Protein AF-A0A354MC67-F1 (afdb_monomer)

Mean pred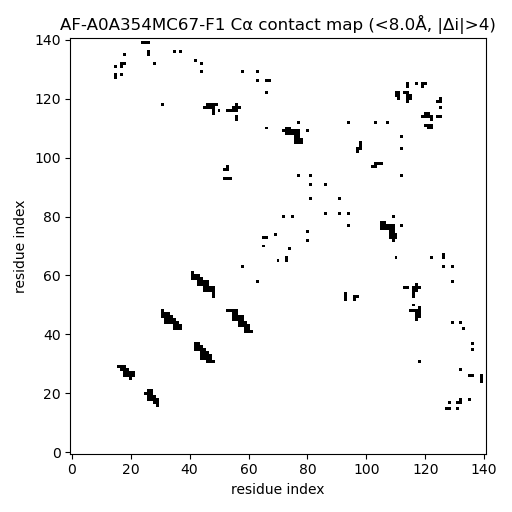icted aligned error: 8.01 Å

Foldseek 3Di:
DVVVVVVVCVVPDPDLCQFDQDPVRDTDGPPQWPDWDDDPVKIKTWGDAPDPQAGTQIDMPVNLVCLVVVPVLQQAFLLVNLPDPPDDPNRNSRSVVCCVVVVDHRRHGNQCVSCNSSVHRGNVRVSSSVVVVVVSVVSRD

Structure (mmCIF, N/CA/C/O backbone):
data_AF-A0A354MC67-F1
#
_entry.id   AF-A0A354MC67-F1
#
loop_
_atom_site.group_PDB
_atom_site.id
_atom_site.type_symbol
_atom_site.label_atom_id
_atom_site.label_alt_id
_atom_site.label_comp_id
_atom_site.label_asym_id
_atom_site.label_entity_id
_atom_site.label_seq_id
_atom_site.pdbx_PDB_ins_code
_atom_site.Cartn_x
_atom_site.Cartn_y
_atom_site.Cartn_z
_atom_site.occupancy
_atom_site.B_iso_or_equiv
_atom_site.auth_seq_id
_atom_site.auth_comp_id
_atom_site.auth_asym_id
_atom_site.auth_atom_id
_atom_site.pdbx_PDB_model_num
ATOM 1 N N . MET A 1 1 ? 3.217 -37.687 8.974 1.00 49.03 1 MET A N 1
ATOM 2 C CA . MET A 1 1 ? 3.935 -36.387 8.987 1.00 49.03 1 MET A CA 1
ATOM 3 C C . MET A 1 1 ? 4.492 -35.944 7.630 1.00 49.03 1 MET A C 1
ATOM 5 O O . MET A 1 1 ? 4.640 -34.749 7.442 1.00 49.03 1 MET A O 1
ATOM 9 N N . ILE A 1 2 ? 4.738 -36.836 6.661 1.00 45.88 2 ILE A N 1
ATOM 10 C CA . ILE A 1 2 ? 5.335 -36.462 5.359 1.00 45.88 2 ILE A CA 1
ATOM 11 C C . ILE A 1 2 ? 4.338 -35.747 4.419 1.00 45.88 2 ILE A C 1
ATOM 13 O O . ILE A 1 2 ? 4.704 -34.783 3.755 1.00 45.88 2 ILE A O 1
ATOM 17 N N . ILE A 1 3 ? 3.053 -36.131 4.426 1.00 45.84 3 ILE A N 1
ATOM 18 C CA . ILE A 1 3 ? 2.013 -35.526 3.562 1.00 45.84 3 ILE A CA 1
ATOM 19 C C . ILE A 1 3 ? 1.761 -34.041 3.898 1.00 45.84 3 ILE A C 1
ATOM 21 O O . ILE A 1 3 ? 1.561 -33.231 2.997 1.00 45.84 3 ILE A O 1
ATOM 25 N N . ALA A 1 4 ? 1.846 -33.652 5.176 1.00 45.41 4 ALA A N 1
ATOM 26 C CA . ALA A 1 4 ? 1.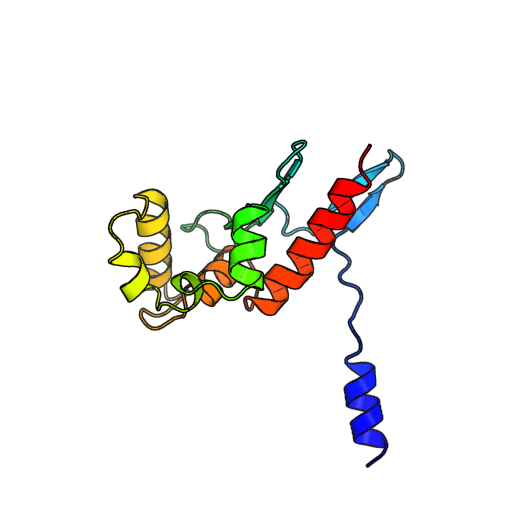703 -32.254 5.600 1.00 45.41 4 ALA A CA 1
ATOM 27 C C . ALA A 1 4 ? 2.902 -31.383 5.178 1.00 45.41 4 ALA A C 1
ATOM 29 O O . ALA A 1 4 ? 2.723 -30.225 4.810 1.00 45.41 4 ALA A O 1
ATOM 30 N N . VAL A 1 5 ? 4.112 -31.953 5.165 1.00 36.69 5 VAL A N 1
ATOM 31 C CA . VAL A 1 5 ? 5.328 -31.280 4.679 1.00 36.69 5 VAL A CA 1
ATOM 32 C C . VAL A 1 5 ? 5.273 -31.104 3.158 1.00 36.69 5 VAL A C 1
ATOM 34 O O . VAL A 1 5 ? 5.605 -30.033 2.666 1.00 36.69 5 VAL A O 1
ATOM 37 N N . ILE A 1 6 ? 4.754 -32.089 2.414 1.00 36.81 6 ILE A N 1
ATOM 38 C CA . ILE A 1 6 ? 4.524 -31.969 0.964 1.00 36.81 6 ILE A CA 1
ATOM 39 C C . ILE A 1 6 ? 3.476 -30.891 0.652 1.00 36.81 6 ILE A C 1
ATOM 41 O O . ILE A 1 6 ? 3.700 -30.097 -0.251 1.00 36.81 6 ILE A O 1
ATOM 45 N N . PHE A 1 7 ? 2.377 -30.779 1.408 1.00 36.34 7 PHE A N 1
ATOM 46 C CA . PHE A 1 7 ? 1.406 -29.685 1.222 1.00 36.34 7 PHE A CA 1
ATOM 47 C C . PHE A 1 7 ? 1.975 -28.302 1.584 1.00 36.34 7 PHE A C 1
ATOM 49 O O . PHE A 1 7 ? 1.717 -27.329 0.874 1.00 36.34 7 PHE A O 1
ATOM 56 N N . ALA A 1 8 ? 2.784 -28.206 2.645 1.00 38.41 8 ALA A N 1
ATOM 57 C CA . ALA A 1 8 ? 3.481 -26.971 3.015 1.00 38.41 8 ALA A CA 1
ATOM 58 C C . ALA A 1 8 ? 4.513 -26.542 1.953 1.00 38.41 8 ALA A C 1
ATOM 60 O O . ALA A 1 8 ? 4.679 -25.351 1.699 1.00 38.41 8 ALA A O 1
ATOM 61 N N . ILE A 1 9 ? 5.148 -27.515 1.291 1.00 33.22 9 ILE A N 1
ATOM 62 C CA . ILE A 1 9 ? 6.057 -27.319 0.159 1.00 33.22 9 ILE A CA 1
ATOM 63 C C . ILE A 1 9 ? 5.273 -27.074 -1.144 1.00 33.22 9 ILE A C 1
ATOM 65 O O . ILE A 1 9 ? 5.690 -26.258 -1.931 1.00 33.22 9 ILE A O 1
ATOM 69 N N . ILE A 1 10 ? 4.096 -27.641 -1.412 1.00 34.34 10 ILE A N 1
ATOM 70 C CA . ILE A 1 10 ? 3.317 -27.317 -2.634 1.00 34.34 10 ILE A CA 1
ATOM 71 C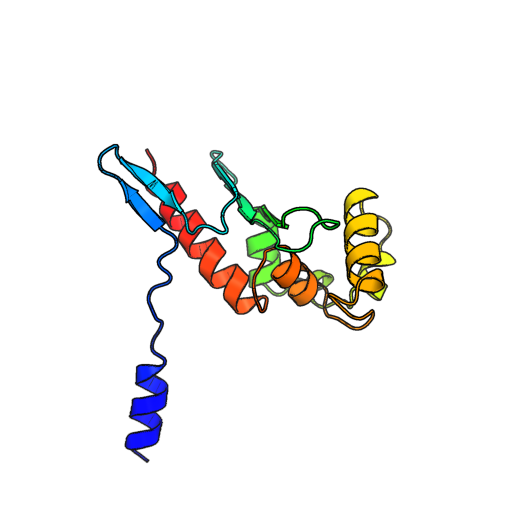 C . ILE A 1 10 ? 2.674 -25.916 -2.557 1.00 34.34 10 ILE A C 1
ATOM 73 O O . ILE A 1 10 ? 2.432 -25.286 -3.585 1.00 34.34 10 ILE A O 1
ATOM 77 N N . MET A 1 11 ? 2.513 -25.352 -1.353 1.00 31.69 11 MET A N 1
ATOM 78 C CA . MET A 1 11 ? 2.337 -23.903 -1.161 1.00 31.69 11 MET A CA 1
ATOM 79 C C . MET A 1 11 ? 3.603 -23.077 -1.497 1.00 31.69 11 MET A C 1
ATOM 81 O O . MET A 1 11 ? 3.615 -21.865 -1.262 1.00 31.69 11 MET A O 1
ATOM 85 N N . ILE A 1 12 ? 4.647 -23.688 -2.086 1.00 36.47 12 ILE A N 1
ATOM 86 C CA . ILE A 1 12 ? 5.694 -23.021 -2.870 1.00 36.47 12 ILE A CA 1
ATOM 87 C C . ILE A 1 12 ? 5.002 -22.047 -3.821 1.00 36.47 12 ILE A C 1
ATOM 89 O O . ILE A 1 12 ? 4.316 -22.420 -4.769 1.00 36.47 12 ILE A O 1
ATOM 93 N N . PHE A 1 13 ? 5.167 -20.769 -3.490 1.00 41.31 13 PHE A N 1
ATOM 94 C CA . PHE A 1 13 ? 5.209 -19.621 -4.379 1.00 41.31 13 PHE A CA 1
ATOM 95 C C . PHE A 1 13 ? 4.828 -19.940 -5.828 1.00 41.31 13 PHE A C 1
ATOM 97 O O . PHE A 1 13 ? 5.703 -20.125 -6.672 1.00 41.31 13 PHE A O 1
ATOM 104 N N . LYS A 1 14 ? 3.526 -19.894 -6.156 1.00 41.78 14 LYS A N 1
ATOM 105 C CA . LYS A 1 14 ? 3.147 -19.580 -7.538 1.00 41.78 14 LYS A CA 1
ATOM 106 C C . LYS A 1 14 ? 3.983 -18.357 -7.944 1.00 41.78 14 LYS A C 1
ATOM 108 O O . LYS A 1 14 ? 3.988 -17.381 -7.163 1.00 41.78 14 LYS A O 1
ATOM 113 N N . PRO A 1 15 ? 4.729 -18.416 -9.066 1.00 45.84 15 PRO A N 1
ATOM 114 C CA . PRO A 1 15 ? 5.475 -17.264 -9.531 1.00 45.84 15 PRO A CA 1
ATOM 115 C C . PRO A 1 15 ? 4.479 -16.119 -9.637 1.00 45.84 15 PRO A C 1
ATOM 117 O O . PRO A 1 15 ? 3.378 -16.277 -10.169 1.00 45.84 15 PRO A O 1
ATOM 120 N N . VAL A 1 16 ? 4.819 -14.992 -9.018 1.00 53.34 16 VAL A N 1
ATOM 121 C CA . VAL A 1 16 ? 4.032 -13.781 -9.209 1.00 53.34 16 VAL A CA 1
ATOM 122 C C . VAL A 1 16 ? 4.365 -13.325 -10.606 1.00 53.34 16 VAL A C 1
ATOM 124 O O . VAL A 1 16 ? 5.366 -12.647 -10.818 1.00 53.34 16 VAL A O 1
ATOM 127 N N . ASN A 1 17 ? 3.568 -13.770 -11.569 1.00 58.66 17 ASN A N 1
ATOM 128 C CA . ASN A 1 17 ? 3.656 -13.260 -12.920 1.00 58.66 17 ASN A CA 1
ATOM 129 C C . ASN A 1 17 ? 3.081 -11.852 -12.883 1.00 58.66 17 ASN A C 1
ATOM 131 O O . ASN A 1 17 ? 1.906 -11.655 -13.144 1.00 58.66 17 ASN A O 1
ATOM 135 N N . VAL A 1 18 ? 3.920 -10.896 -12.486 1.00 61.72 18 VAL A N 1
ATOM 136 C CA . VAL A 1 18 ? 3.642 -9.459 -12.547 1.00 61.72 18 VAL A CA 1
ATOM 137 C C . VAL A 1 18 ? 3.668 -8.932 -13.965 1.00 61.72 18 VAL A C 1
ATOM 139 O O . VAL A 1 18 ? 3.393 -7.756 -14.142 1.00 61.72 18 VAL A O 1
ATOM 142 N N . GLY A 1 19 ? 4.035 -9.771 -14.934 1.00 65.06 19 GLY A N 1
ATOM 143 C CA . GLY A 1 19 ? 4.165 -9.368 -16.311 1.00 65.06 19 GLY A CA 1
ATOM 144 C C . GLY A 1 19 ? 5.026 -10.274 -17.178 1.00 65.06 19 GLY A C 1
ATOM 145 O O . GLY A 1 19 ? 5.633 -11.229 -16.689 1.00 65.06 19 GLY A O 1
ATOM 146 N N . LYS A 1 20 ? 5.098 -9.947 -18.469 1.00 68.75 20 LYS A N 1
ATOM 147 C CA . LYS A 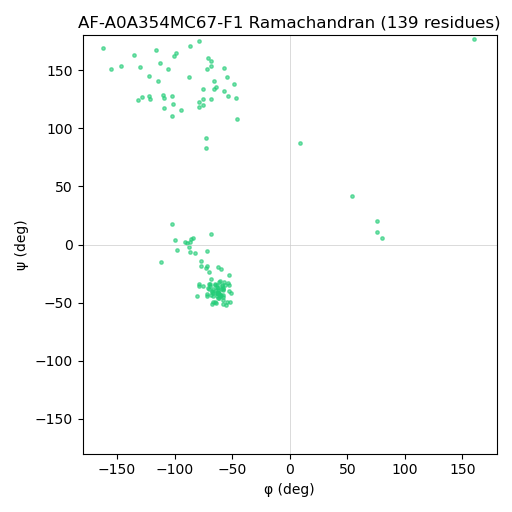1 20 ? 6.048 -10.519 -19.436 1.00 68.75 20 LYS A CA 1
ATOM 148 C C . LYS A 1 20 ? 6.738 -9.395 -20.203 1.00 68.75 20 LYS A C 1
ATOM 150 O O . LYS A 1 20 ? 6.163 -8.328 -20.388 1.00 68.75 20 LYS A O 1
ATOM 155 N N . ILE A 1 21 ? 7.957 -9.642 -20.673 1.00 68.00 21 ILE A N 1
ATOM 156 C CA . ILE A 1 21 ? 8.578 -8.766 -21.669 1.00 68.00 21 ILE A CA 1
ATOM 157 C C . ILE A 1 21 ? 7.967 -9.118 -23.024 1.00 68.00 21 ILE A C 1
ATOM 159 O O . ILE A 1 21 ? 7.984 -10.283 -23.430 1.00 68.00 21 ILE A O 1
ATOM 163 N N . ASN A 1 22 ? 7.373 -8.136 -23.693 1.00 64.19 22 ASN A N 1
ATOM 164 C CA . ASN A 1 22 ? 6.796 -8.332 -25.013 1.00 64.19 22 ASN A CA 1
ATOM 165 C C . ASN A 1 22 ? 7.883 -8.326 -26.102 1.00 64.19 22 ASN A C 1
ATOM 167 O O . ASN A 1 22 ? 9.065 -8.101 -25.842 1.00 64.19 22 ASN A O 1
ATOM 171 N N . LYS A 1 23 ? 7.488 -8.597 -27.350 1.00 71.12 23 LYS A N 1
ATOM 172 C CA . LYS A 1 23 ? 8.427 -8.691 -28.483 1.00 71.12 23 LYS A CA 1
ATOM 173 C C . LYS A 1 23 ? 9.170 -7.378 -28.773 1.00 71.12 23 LYS A C 1
ATOM 175 O O . LYS A 1 23 ? 10.209 -7.416 -29.418 1.00 71.12 23 LYS A O 1
ATOM 180 N N . GLU A 1 24 ? 8.650 -6.249 -28.293 1.00 68.44 24 GLU A N 1
ATOM 181 C CA . GLU A 1 24 ? 9.252 -4.917 -28.424 1.00 68.44 24 GLU A CA 1
ATOM 182 C C . GLU A 1 24 ? 10.209 -4.585 -27.268 1.00 68.44 24 GLU A C 1
ATOM 184 O O . GLU A 1 24 ? 10.746 -3.483 -27.212 1.00 68.44 24 GLU A O 1
ATOM 189 N N . GLY A 1 25 ? 10.414 -5.511 -26.326 1.00 62.44 25 GLY A N 1
ATOM 190 C CA . GLY A 1 25 ? 11.246 -5.284 -25.146 1.00 62.44 25 GLY A CA 1
ATOM 191 C C . GLY A 1 25 ? 10.550 -4.514 -24.020 1.00 62.44 25 GLY A C 1
ATOM 192 O O . GLY A 1 25 ? 11.197 -4.220 -23.019 1.00 62.44 25 GLY A O 1
ATOM 193 N N . LYS A 1 26 ? 9.247 -4.222 -24.140 1.00 63.22 26 LYS A N 1
ATOM 194 C CA . LYS A 1 26 ? 8.472 -3.513 -23.113 1.00 63.22 26 LYS A CA 1
ATOM 195 C C . LYS A 1 26 ? 7.904 -4.482 -22.084 1.00 63.22 26 LYS A C 1
ATOM 197 O O . LYS A 1 26 ? 7.486 -5.592 -22.422 1.00 63.22 26 LYS A O 1
ATOM 202 N N . ALA A 1 27 ? 7.855 -4.049 -20.832 1.00 68.12 27 ALA A N 1
ATOM 203 C CA . ALA A 1 27 ? 7.192 -4.782 -19.766 1.00 68.12 27 ALA A CA 1
ATOM 204 C C . ALA A 1 27 ? 5.663 -4.645 -19.878 1.00 68.12 27 ALA A C 1
ATOM 206 O O . ALA A 1 27 ? 5.119 -3.549 -19.805 1.00 68.12 27 ALA A O 1
ATOM 207 N N . GLU A 1 28 ? 4.955 -5.764 -20.026 1.00 62.75 28 GLU A N 1
ATOM 208 C CA . GLU A 1 28 ? 3.502 -5.832 -19.844 1.00 62.75 28 GLU A CA 1
ATOM 209 C C . GLU A 1 28 ? 3.226 -6.266 -18.416 1.00 62.75 28 GLU A C 1
ATOM 211 O O . GLU A 1 28 ? 3.596 -7.383 -18.075 1.00 62.75 28 GLU A O 1
ATOM 216 N N . TYR A 1 29 ? 2.602 -5.423 -17.593 1.00 72.19 29 TYR A N 1
ATOM 217 C CA . TYR A 1 29 ? 2.322 -5.739 -16.192 1.00 72.19 29 TYR A CA 1
ATOM 218 C C . TYR A 1 29 ? 0.992 -6.500 -16.002 1.00 72.19 29 TYR A C 1
ATOM 220 O O . TYR A 1 29 ? 0.197 -6.614 -16.933 1.00 72.19 29 TYR A O 1
ATOM 228 N N . ILE A 1 30 ? 0.713 -7.017 -14.797 1.00 74.44 30 ILE A N 1
ATOM 229 C CA . ILE A 1 30 ? -0.621 -7.557 -14.462 1.00 74.44 30 ILE A CA 1
ATOM 230 C C . ILE A 1 30 ? -1.705 -6.499 -14.670 1.00 74.44 30 ILE A C 1
ATOM 232 O O . ILE A 1 30 ? -1.461 -5.314 -14.471 1.00 74.44 30 ILE A O 1
ATOM 236 N N . GLU A 1 31 ? -2.929 -6.935 -14.974 1.00 75.62 31 GLU A N 1
ATOM 237 C CA . GLU A 1 31 ? -4.069 -6.057 -15.297 1.00 75.62 31 GLU A CA 1
ATOM 238 C C . GLU A 1 31 ? -4.353 -4.965 -14.252 1.00 75.62 31 GLU A C 1
ATOM 240 O O . GLU A 1 31 ? -4.894 -3.906 -14.591 1.00 75.62 31 GLU A O 1
ATOM 245 N N . ARG A 1 32 ? -3.973 -5.214 -12.991 1.00 81.88 32 ARG A N 1
ATOM 246 C CA . ARG A 1 32 ? -4.131 -4.285 -11.867 1.00 81.88 32 ARG A CA 1
ATOM 247 C C . ARG A 1 32 ? -3.103 -3.158 -11.848 1.00 81.88 32 ARG A C 1
ATOM 249 O O . ARG A 1 32 ? -3.311 -2.205 -11.118 1.00 81.88 32 ARG A O 1
ATOM 256 N N . VAL A 1 33 ? -2.010 -3.214 -12.603 1.00 88.00 33 VAL A N 1
ATOM 257 C CA . VAL A 1 33 ? -1.096 -2.069 -12.718 1.00 88.00 33 VAL A CA 1
ATOM 258 C C . VAL A 1 33 ? -1.709 -1.065 -13.694 1.00 88.00 33 VAL A C 1
ATOM 260 O O . VAL A 1 33 ? -1.957 -1.383 -14.855 1.00 88.00 33 VAL A O 1
ATOM 263 N N . ALA A 1 34 ? -1.999 0.138 -13.206 1.00 88.19 34 ALA A N 1
ATOM 264 C CA . ALA A 1 34 ? -2.457 1.257 -14.022 1.00 88.19 34 ALA A CA 1
ATOM 265 C C . ALA A 1 34 ? -1.278 1.945 -14.714 1.00 88.19 34 ALA A C 1
ATOM 267 O O . ALA A 1 34 ? -1.350 2.240 -15.904 1.00 88.19 34 ALA A O 1
ATOM 268 N N . ASN A 1 35 ? -0.192 2.170 -13.973 1.00 86.81 35 ASN A N 1
ATOM 269 C CA . ASN A 1 35 ? 0.991 2.856 -14.469 1.00 86.81 35 ASN A CA 1
ATOM 270 C C . ASN A 1 35 ? 2.244 2.452 -13.675 1.00 86.81 35 ASN A C 1
ATOM 272 O O . ASN A 1 35 ? 2.168 2.137 -12.484 1.00 86.81 35 ASN A O 1
ATOM 276 N N . VAL A 1 36 ? 3.404 2.504 -14.333 1.00 88.12 36 VAL A N 1
ATOM 277 C CA . VAL A 1 36 ? 4.722 2.380 -13.703 1.00 88.12 36 VAL A CA 1
ATOM 278 C C . VAL A 1 36 ? 5.603 3.506 -14.215 1.00 88.12 36 VAL A C 1
ATOM 280 O O . VAL A 1 36 ? 5.802 3.659 -15.415 1.00 88.12 36 VAL A O 1
ATOM 283 N N . THR A 1 37 ? 6.161 4.289 -13.299 1.00 87.38 37 THR A N 1
ATOM 284 C CA . THR A 1 37 ? 7.122 5.342 -13.622 1.00 87.38 37 THR A CA 1
ATOM 285 C C . THR A 1 37 ? 8.428 5.080 -12.887 1.00 87.38 37 THR A C 1
ATOM 287 O O . THR A 1 37 ? 8.452 4.940 -11.662 1.00 87.38 37 THR A O 1
ATOM 290 N N . LYS A 1 38 ? 9.527 5.029 -13.640 1.00 88.62 38 LYS A N 1
ATOM 291 C CA . LYS A 1 38 ? 10.885 4.833 -13.128 1.00 88.62 38 LYS A CA 1
ATOM 292 C C . LYS A 1 38 ? 11.686 6.125 -13.274 1.00 88.62 38 LYS A C 1
ATOM 294 O O . LYS A 1 38 ? 11.760 6.700 -14.354 1.00 88.62 38 LYS A O 1
ATOM 299 N N . TYR A 1 39 ? 12.305 6.538 -12.180 1.00 86.56 39 TYR A N 1
ATOM 300 C CA . TYR A 1 39 ? 13.311 7.592 -12.102 1.00 86.56 39 TYR A CA 1
ATOM 301 C C . TYR A 1 39 ? 14.642 6.971 -11.639 1.00 86.56 39 TYR A C 1
ATOM 303 O O . TYR A 1 39 ? 14.640 5.829 -11.170 1.00 86.56 39 TYR A O 1
ATOM 311 N N . PRO A 1 40 ? 15.779 7.687 -11.735 1.00 87.19 40 PRO A N 1
ATOM 312 C CA . PRO A 1 40 ? 17.074 7.159 -11.297 1.00 87.19 40 PRO A CA 1
ATOM 313 C C . PRO A 1 40 ? 17.112 6.703 -9.829 1.00 87.19 40 PRO A C 1
ATOM 315 O O . PRO A 1 40 ? 17.779 5.727 -9.504 1.00 87.19 40 PRO A O 1
ATOM 318 N N . ASP A 1 41 ? 16.386 7.393 -8.950 1.00 90.12 41 ASP A N 1
ATOM 319 C CA . ASP A 1 41 ? 16.407 7.221 -7.494 1.00 90.12 41 ASP A CA 1
ATOM 320 C C . ASP A 1 41 ? 15.107 6.632 -6.919 1.00 90.12 41 ASP A C 1
ATOM 322 O O . ASP A 1 41 ? 15.082 6.158 -5.782 1.00 90.12 41 ASP A O 1
ATOM 326 N N . LYS A 1 42 ? 14.014 6.632 -7.691 1.00 92.19 42 LYS A N 1
ATOM 327 C CA . LYS A 1 42 ? 12.695 6.189 -7.220 1.00 92.19 42 LYS A CA 1
ATOM 328 C C . LYS A 1 42 ? 11.866 5.515 -8.305 1.00 92.19 42 LYS A C 1
ATOM 330 O O . LYS A 1 42 ? 11.970 5.818 -9.489 1.00 92.19 42 LYS A O 1
ATOM 335 N N . LYS A 1 43 ? 10.965 4.637 -7.876 1.00 93.38 43 LYS A N 1
ATOM 336 C CA . LYS A 1 43 ? 9.929 4.021 -8.708 1.00 93.38 43 LYS A CA 1
ATOM 337 C C . LYS A 1 43 ? 8.576 4.343 -8.109 1.00 93.38 43 LYS A C 1
ATOM 339 O O . LYS A 1 43 ? 8.440 4.425 -6.887 1.00 93.38 43 LYS A O 1
ATOM 344 N N . ILE A 1 44 ? 7.597 4.524 -8.979 1.00 93.12 44 ILE A N 1
ATOM 345 C CA . ILE A 1 44 ? 6.208 4.782 -8.625 1.00 93.12 44 ILE A CA 1
ATOM 346 C C . ILE A 1 44 ? 5.364 3.775 -9.389 1.00 93.12 44 ILE A C 1
ATOM 348 O O . ILE A 1 44 ? 5.503 3.647 -10.603 1.00 93.12 44 ILE A O 1
ATOM 352 N N . VAL A 1 45 ? 4.513 3.050 -8.675 1.00 92.00 45 VAL A N 1
ATOM 353 C CA . VAL A 1 45 ? 3.550 2.122 -9.263 1.00 92.00 45 VAL A CA 1
ATOM 354 C C . VAL A 1 45 ? 2.171 2.556 -8.817 1.00 92.00 45 VAL A C 1
ATOM 356 O O . VAL A 1 45 ? 1.918 2.734 -7.627 1.00 92.00 45 VAL A O 1
ATOM 359 N N . GLU A 1 46 ? 1.288 2.723 -9.786 1.00 93.75 46 GLU A N 1
ATOM 360 C CA . GLU A 1 46 ? -0.126 2.949 -9.552 1.00 93.75 46 GLU A CA 1
ATOM 361 C C . GLU A 1 46 ? -0.865 1.633 -9.787 1.00 93.75 46 GLU A C 1
ATOM 363 O O . GLU A 1 46 ? -0.798 1.051 -10.873 1.00 93.75 46 GLU A O 1
ATOM 368 N N . PHE A 1 47 ? -1.562 1.154 -8.764 1.00 92.75 47 PHE A N 1
ATOM 369 C CA . PHE A 1 47 ? -2.422 -0.013 -8.831 1.00 92.75 47 PHE A 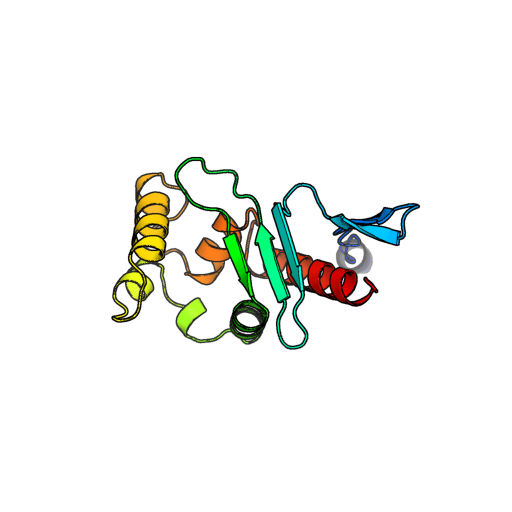CA 1
ATOM 370 C C . PHE A 1 47 ? -3.883 0.414 -8.918 1.00 92.75 47 PHE A C 1
ATOM 372 O O . PHE A 1 47 ? -4.377 1.168 -8.080 1.00 92.75 47 PHE A O 1
ATOM 379 N N . LYS A 1 48 ? -4.583 -0.122 -9.917 1.00 90.56 48 LYS A N 1
ATOM 380 C CA . LYS A 1 48 ? -6.028 -0.010 -10.061 1.00 90.56 48 LYS A CA 1
ATOM 381 C C . LYS A 1 48 ? -6.708 -0.548 -8.816 1.00 90.56 48 LYS A C 1
ATOM 383 O O . LYS A 1 48 ? -6.411 -1.658 -8.364 1.00 90.56 48 LYS A O 1
ATOM 388 N N . ASN A 1 49 ? -7.653 0.230 -8.320 1.00 86.94 49 ASN A N 1
ATOM 389 C CA . ASN A 1 49 ? -8.574 -0.218 -7.297 1.00 86.94 49 ASN A CA 1
ATOM 390 C C . ASN A 1 49 ? -9.958 -0.476 -7.913 1.00 86.94 49 ASN A C 1
ATOM 392 O O . ASN A 1 49 ? -10.330 0.148 -8.905 1.00 86.94 49 ASN A O 1
ATOM 396 N N . ASP A 1 50 ? -10.704 -1.410 -7.324 1.00 84.81 50 ASP A N 1
ATOM 397 C CA . ASP A 1 50 ? -12.016 -1.836 -7.830 1.00 84.81 50 ASP A CA 1
ATOM 398 C C . ASP A 1 50 ? -13.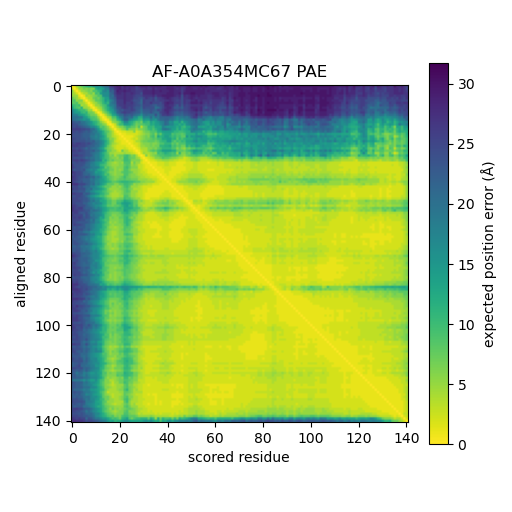181 -1.018 -7.211 1.00 84.81 50 ASP A C 1
ATOM 400 O O . ASP A 1 50 ? -14.349 -1.290 -7.482 1.00 84.81 50 ASP A O 1
ATOM 404 N N . TYR A 1 51 ? -12.885 -0.022 -6.365 1.00 88.69 51 TYR A N 1
ATOM 405 C CA . TYR A 1 51 ? -13.852 0.840 -5.684 1.00 88.69 51 TYR A CA 1
ATOM 406 C C . TYR A 1 51 ? -13.940 2.211 -6.371 1.00 88.69 51 TYR A C 1
ATOM 408 O O . TYR A 1 51 ? -13.043 3.041 -6.269 1.00 88.69 51 TYR A O 1
ATOM 416 N N . GLU A 1 52 ? -15.075 2.478 -7.015 1.00 86.00 52 GLU A N 1
ATOM 417 C CA . GLU A 1 52 ? -15.314 3.663 -7.860 1.00 86.00 52 GLU A CA 1
ATOM 418 C C . GLU A 1 52 ? -15.030 5.019 -7.183 1.00 86.00 52 GLU A C 1
ATOM 420 O O . GLU A 1 52 ? -14.605 5.965 -7.838 1.00 86.00 52 GLU A O 1
ATOM 425 N N . LEU A 1 53 ? -15.267 5.129 -5.872 1.00 90.12 53 LEU A N 1
ATOM 426 C CA . LEU A 1 53 ? -15.171 6.394 -5.126 1.00 90.12 53 LEU A CA 1
ATOM 427 C C . LEU A 1 53 ? -13.859 6.559 -4.351 1.00 90.12 53 LEU A C 1
ATOM 429 O O . LEU A 1 53 ? -13.718 7.522 -3.596 1.00 90.12 53 LEU A O 1
ATOM 433 N N . ILE A 1 54 ? -12.942 5.607 -4.493 1.00 91.69 54 ILE A N 1
ATOM 434 C CA . ILE A 1 54 ? -11.620 5.618 -3.876 1.00 91.69 54 ILE A CA 1
ATOM 435 C C . ILE A 1 54 ? -10.616 5.712 -5.017 1.00 91.69 54 ILE A C 1
ATOM 437 O O . ILE A 1 54 ? -10.811 5.102 -6.064 1.00 91.69 54 ILE A O 1
ATOM 441 N N . ASP A 1 55 ? -9.550 6.483 -4.845 1.00 91.31 55 ASP A N 1
ATOM 442 C CA . ASP A 1 55 ? -8.504 6.536 -5.862 1.00 91.31 55 ASP A CA 1
ATOM 443 C C . ASP A 1 55 ? -7.689 5.238 -5.933 1.00 91.31 55 ASP A C 1
ATOM 445 O O . ASP A 1 55 ? -7.597 4.461 -4.980 1.00 91.31 55 ASP A O 1
ATOM 449 N N . ASN A 1 56 ? -7.015 5.053 -7.066 1.00 92.56 56 ASN A N 1
ATOM 450 C CA . ASN A 1 56 ? -5.984 4.037 -7.226 1.00 92.56 56 ASN A CA 1
ATOM 451 C C . ASN A 1 56 ? -4.894 4.149 -6.151 1.00 92.56 56 ASN A C 1
ATOM 453 O O . ASN A 1 56 ? -4.487 5.240 -5.741 1.00 92.56 56 ASN A O 1
ATOM 457 N N . GLY A 1 57 ? -4.382 2.996 -5.730 1.00 93.06 57 GLY A N 1
ATOM 458 C CA . GLY A 1 57 ? -3.287 2.920 -4.776 1.00 93.06 57 GLY A CA 1
ATOM 459 C C . GLY A 1 57 ? -1.956 3.272 -5.435 1.00 93.06 57 GLY A C 1
ATOM 460 O O . GLY A 1 57 ? -1.569 2.655 -6.424 1.00 93.06 57 GLY A O 1
ATOM 461 N N . ILE A 1 58 ? -1.230 4.241 -4.880 1.00 94.25 58 ILE A N 1
ATOM 462 C CA . ILE A 1 58 ? 0.087 4.651 -5.382 1.00 94.25 58 ILE A CA 1
ATOM 463 C C . ILE A 1 58 ? 1.155 4.200 -4.395 1.00 94.25 58 ILE A C 1
ATOM 465 O O . ILE A 1 58 ? 1.199 4.680 -3.265 1.00 94.25 58 ILE A O 1
ATOM 469 N N . ILE A 1 59 ? 2.056 3.325 -4.837 1.00 95.44 59 ILE A N 1
ATOM 470 C CA . ILE A 1 59 ? 3.217 2.901 -4.058 1.00 95.44 59 ILE A CA 1
ATOM 471 C C . ILE A 1 59 ? 4.502 3.469 -4.658 1.00 95.44 59 ILE A C 1
ATOM 473 O O . ILE A 1 59 ? 4.809 3.294 -5.837 1.00 95.44 59 ILE A O 1
ATOM 477 N N . THR A 1 60 ? 5.272 4.158 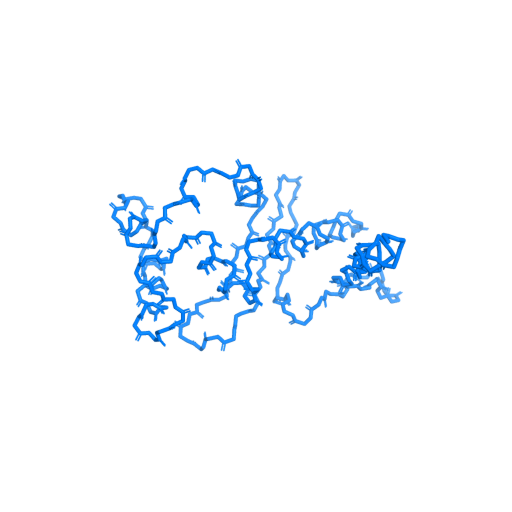-3.824 1.00 96.31 60 THR A N 1
ATOM 478 C CA . THR A 1 60 ? 6.629 4.606 -4.150 1.00 96.31 60 THR A CA 1
ATOM 479 C C . THR A 1 60 ? 7.656 3.645 -3.557 1.00 96.31 60 THR A C 1
ATOM 481 O O . THR A 1 60 ? 7.333 2.860 -2.662 1.00 96.31 60 THR A O 1
ATOM 484 N N . THR A 1 61 ? 8.915 3.721 -4.001 1.00 96.19 61 THR A N 1
ATOM 485 C CA . THR A 1 61 ? 10.020 2.989 -3.352 1.00 96.19 61 THR A CA 1
ATOM 486 C C . THR A 1 61 ? 10.078 3.258 -1.842 1.00 96.19 61 THR A C 1
ATOM 488 O O . THR A 1 61 ? 10.284 2.332 -1.063 1.00 96.19 61 THR A O 1
ATOM 491 N N . GLU A 1 62 ? 9.844 4.502 -1.416 1.00 96.62 62 GLU A N 1
ATOM 492 C CA . GLU A 1 62 ? 9.847 4.887 0.000 1.00 96.62 62 GLU A CA 1
ATOM 493 C C . GLU A 1 62 ? 8.717 4.206 0.787 1.00 96.62 62 GLU A C 1
ATOM 495 O O . GLU A 1 62 ? 8.967 3.586 1.820 1.00 96.62 62 GLU A O 1
ATOM 500 N N . ILE A 1 63 ? 7.481 4.271 0.278 1.00 96.06 63 ILE A N 1
ATOM 501 C CA . ILE A 1 63 ? 6.318 3.611 0.892 1.00 96.06 63 ILE A CA 1
ATOM 502 C C . ILE A 1 63 ? 6.541 2.098 0.963 1.00 96.06 63 ILE A C 1
ATOM 504 O O . ILE A 1 63 ? 6.270 1.476 1.989 1.00 96.06 63 ILE A O 1
ATOM 508 N N . TYR A 1 64 ? 7.064 1.505 -0.113 1.00 96.94 64 TYR A N 1
ATOM 509 C CA . TYR A 1 64 ? 7.389 0.084 -0.161 1.00 96.94 64 TYR A CA 1
ATOM 510 C C . TYR A 1 64 ? 8.379 -0.314 0.940 1.00 96.94 64 TYR A C 1
ATOM 512 O O . TYR A 1 64 ? 8.130 -1.287 1.654 1.00 96.94 64 TYR A O 1
ATOM 520 N N . GLU A 1 65 ? 9.467 0.439 1.122 1.00 97.25 65 GLU A N 1
ATOM 521 C CA . GLU A 1 65 ? 10.446 0.151 2.173 1.00 97.25 65 GLU A CA 1
ATOM 522 C C . GLU A 1 65 ? 9.864 0.367 3.578 1.00 97.25 65 GLU A C 1
ATOM 524 O O . GLU A 1 65 ? 10.072 -0.478 4.448 1.00 97.25 65 GLU A O 1
ATOM 529 N N . LYS A 1 66 ? 9.057 1.411 3.808 1.00 96.75 66 LYS A N 1
ATOM 530 C CA . LYS A 1 66 ? 8.372 1.613 5.099 1.00 96.75 66 LYS A CA 1
ATOM 531 C C . LYS A 1 66 ? 7.403 0.471 5.434 1.00 96.75 66 LYS A C 1
ATOM 533 O O . LYS A 1 66 ? 7.452 -0.074 6.538 1.00 96.75 66 LYS A O 1
ATOM 538 N N . LEU A 1 67 ? 6.576 0.040 4.476 1.00 95.81 67 LEU A N 1
ATOM 539 C CA . LEU A 1 67 ? 5.673 -1.110 4.634 1.00 95.81 67 LEU A CA 1
ATOM 540 C C . LEU A 1 67 ? 6.442 -2.407 4.912 1.00 95.81 67 LEU A C 1
ATOM 542 O O . LEU A 1 67 ? 6.052 -3.189 5.781 1.00 95.81 67 LEU A O 1
ATOM 546 N N . LYS A 1 68 ? 7.531 -2.643 4.173 1.00 96.06 68 LYS A N 1
ATOM 547 C CA . LYS A 1 68 ? 8.396 -3.822 4.311 1.00 96.06 68 LYS A CA 1
ATOM 548 C C . LYS A 1 68 ? 9.090 -3.870 5.671 1.00 96.06 68 LYS A C 1
ATOM 550 O O . LYS A 1 68 ? 9.186 -4.947 6.255 1.00 96.06 68 LYS A O 1
ATOM 555 N N . ASN A 1 69 ? 9.521 -2.719 6.181 1.00 96.75 69 ASN A N 1
ATOM 556 C CA . ASN A 1 69 ? 10.188 -2.591 7.475 1.00 96.75 69 ASN A CA 1
ATOM 557 C C . ASN A 1 69 ? 9.207 -2.459 8.655 1.00 96.75 69 ASN A C 1
ATOM 559 O O . ASN A 1 69 ? 9.649 -2.315 9.790 1.00 96.75 69 ASN A O 1
ATOM 563 N N . ASN A 1 70 ? 7.893 -2.563 8.408 1.00 93.06 70 ASN A N 1
ATOM 564 C CA . ASN A 1 70 ? 6.833 -2.419 9.412 1.00 93.06 70 ASN A CA 1
ATOM 565 C C . ASN A 1 70 ? 6.915 -1.102 10.194 1.00 93.06 70 ASN A C 1
ATOM 567 O O . ASN A 1 70 ? 6.719 -1.103 11.410 1.00 93.06 70 ASN A O 1
ATOM 571 N N . ASP A 1 71 ? 7.204 -0.002 9.496 1.00 96.75 71 ASP A N 1
ATOM 572 C CA . ASP A 1 71 ? 7.207 1.337 10.083 1.00 96.75 71 ASP A CA 1
ATOM 573 C C . ASP A 1 71 ? 5.919 1.573 10.892 1.00 96.75 71 ASP A C 1
ATOM 575 O O . ASP A 1 71 ? 4.823 1.172 10.481 1.00 96.75 71 ASP A O 1
ATOM 579 N N . ASN A 1 72 ? 6.070 2.195 12.063 1.00 95.19 72 ASN A N 1
ATOM 580 C CA . ASN A 1 72 ? 5.020 2.346 13.065 1.00 95.19 72 ASN A CA 1
ATOM 581 C C . ASN A 1 72 ? 3.735 2.948 12.495 1.00 95.19 72 ASN A C 1
ATOM 583 O O . ASN A 1 72 ? 2.649 2.540 12.901 1.00 95.19 72 ASN A O 1
ATOM 587 N N . ILE A 1 73 ? 3.846 3.864 11.529 1.00 94.31 73 ILE A N 1
ATOM 588 C CA . ILE A 1 73 ? 2.681 4.510 10.922 1.00 94.31 73 ILE A CA 1
ATOM 589 C C . ILE A 1 73 ? 1.745 3.502 10.230 1.00 94.31 73 ILE A C 1
ATOM 591 O O . ILE A 1 73 ? 0.527 3.656 10.255 1.00 94.31 73 ILE A O 1
ATOM 595 N N . TYR A 1 74 ? 2.295 2.414 9.684 1.00 94.94 74 TYR A N 1
ATOM 596 C CA . TYR A 1 74 ? 1.537 1.359 9.009 1.00 94.94 74 TYR A CA 1
ATOM 597 C C . TYR A 1 74 ? 0.921 0.333 9.964 1.00 94.94 74 TYR A C 1
ATOM 599 O O . TYR A 1 74 ? 0.134 -0.504 9.519 1.00 94.94 74 TYR A O 1
ATOM 607 N N . ASN A 1 75 ? 1.243 0.410 11.257 1.00 95.31 75 ASN A N 1
ATOM 608 C CA . ASN A 1 75 ? 0.653 -0.419 12.307 1.00 95.31 75 ASN A CA 1
ATOM 609 C C . ASN A 1 75 ? -0.483 0.299 13.058 1.00 95.31 75 ASN A C 1
ATOM 611 O O . ASN A 1 75 ? -1.123 -0.318 13.904 1.00 95.31 75 ASN A O 1
ATOM 615 N N . LEU A 1 76 ? -0.739 1.576 12.755 1.00 97.19 76 LEU A N 1
ATOM 616 C CA . LEU A 1 76 ? -1.888 2.317 13.277 1.00 97.19 76 LEU A CA 1
ATOM 617 C C . LEU A 1 76 ? -3.194 1.781 12.690 1.00 97.19 76 LEU A C 1
ATOM 619 O O . LEU A 1 76 ? -3.222 1.296 11.558 1.00 97.19 76 LEU A O 1
ATOM 623 N N . THR A 1 77 ? -4.294 1.936 13.416 1.00 98.06 77 THR A N 1
ATOM 624 C CA . THR A 1 77 ? -5.635 1.852 12.824 1.00 98.06 77 THR A CA 1
ATOM 625 C C . THR A 1 77 ? -5.887 3.039 11.890 1.00 98.06 77 THR A C 1
ATOM 627 O O . THR A 1 77 ? -5.268 4.097 12.023 1.00 98.06 77 THR A O 1
ATOM 630 N N . VAL A 1 78 ? -6.820 2.906 10.944 1.00 97.06 78 VAL A N 1
ATOM 631 C CA . VAL A 1 78 ? -7.180 4.009 10.035 1.00 97.06 78 VAL A CA 1
ATOM 632 C C . VAL A 1 78 ? -7.673 5.246 10.793 1.00 97.06 78 VAL A C 1
ATOM 634 O O . VAL A 1 78 ? -7.351 6.365 10.399 1.00 97.06 78 VAL A O 1
ATOM 637 N N . THR A 1 79 ? -8.374 5.073 11.917 1.00 96.81 79 THR A N 1
ATOM 638 C CA . THR A 1 79 ? -8.824 6.192 12.760 1.00 96.81 79 THR A CA 1
ATOM 639 C C . THR A 1 79 ? -7.675 6.864 13.512 1.00 96.81 79 THR A C 1
ATOM 641 O O . THR A 1 79 ? -7.671 8.086 13.653 1.00 96.81 79 THR A O 1
ATOM 644 N N . GLU A 1 80 ? -6.682 6.111 13.989 1.00 97.69 80 GLU A N 1
ATOM 645 C CA . GLU A 1 80 ? -5.471 6.697 14.582 1.00 97.69 80 GLU A CA 1
ATOM 646 C C . GLU A 1 80 ? -4.643 7.441 13.533 1.00 97.69 80 GLU A C 1
ATOM 648 O O . GLU A 1 80 ? -4.193 8.557 13.788 1.00 97.69 80 GLU A O 1
ATOM 653 N N . TYR A 1 81 ? -4.508 6.864 12.337 1.00 96.50 81 TYR A N 1
ATOM 654 C CA . TYR A 1 81 ? -3.817 7.488 11.212 1.00 96.50 81 TYR A CA 1
ATOM 655 C C . TYR A 1 81 ? -4.479 8.812 10.795 1.00 96.50 81 TYR A C 1
ATOM 657 O O . TYR A 1 81 ? -3.797 9.818 10.617 1.00 96.50 81 TYR A O 1
ATOM 665 N N . LEU A 1 82 ? -5.815 8.857 10.719 1.00 96.38 82 LEU A N 1
ATOM 666 C CA . LEU A 1 82 ? -6.584 10.072 10.403 1.00 96.38 82 LEU A CA 1
ATOM 667 C C . LEU A 1 82 ? -6.366 11.228 11.396 1.00 96.38 82 LEU A C 1
ATOM 669 O O . LEU A 1 82 ? -6.641 12.377 11.058 1.00 96.38 82 LEU A O 1
ATOM 673 N N . ARG A 1 83 ? -5.900 10.946 12.619 1.00 95.62 83 ARG A N 1
ATOM 674 C CA . ARG A 1 83 ? -5.622 11.963 13.650 1.00 95.62 83 ARG A CA 1
ATOM 675 C C . ARG A 1 83 ? -4.217 12.559 13.543 1.00 95.62 83 ARG A C 1
ATOM 677 O O . ARG A 1 83 ? -3.900 13.486 14.292 1.00 95.62 83 ARG A O 1
ATOM 684 N N . LEU A 1 84 ? -3.368 12.038 12.655 1.00 94.44 84 LEU A N 1
ATOM 685 C CA . LEU A 1 84 ? -2.051 12.610 12.391 1.00 94.44 84 LEU A CA 1
ATOM 686 C C . LEU A 1 84 ? -2.199 13.994 11.748 1.00 94.44 84 LEU A C 1
ATOM 688 O O . LEU A 1 84 ? -3.067 14.217 10.908 1.00 94.44 84 LEU A O 1
ATOM 692 N N . ARG A 1 85 ? -1.339 14.940 12.142 1.00 86.50 85 ARG A N 1
ATOM 693 C CA . ARG A 1 85 ? -1.428 16.340 11.685 1.00 86.50 85 ARG A CA 1
ATOM 694 C C . ARG A 1 85 ? -1.059 16.533 10.213 1.00 86.50 85 ARG A C 1
ATOM 696 O O . ARG A 1 85 ? -1.530 17.488 9.608 1.00 86.50 85 ARG A O 1
ATOM 703 N N . ASP A 1 86 ? -0.267 15.621 9.654 1.00 89.38 86 ASP A N 1
ATOM 704 C CA . ASP A 1 86 ? 0.344 15.766 8.327 1.00 89.38 86 ASP A CA 1
ATOM 705 C C . ASP A 1 86 ? -0.373 14.955 7.233 1.00 89.38 86 ASP A C 1
ATOM 707 O O . ASP A 1 86 ? 0.182 14.713 6.161 1.00 89.38 86 ASP A O 1
ATOM 711 N N . ILE A 1 87 ? -1.613 14.519 7.480 1.00 92.25 87 ILE A N 1
ATOM 712 C CA . ILE A 1 87 ? -2.399 13.802 6.475 1.00 92.25 87 ILE A CA 1
ATOM 713 C C . ILE A 1 87 ? -2.937 14.760 5.404 1.00 92.25 87 ILE A C 1
ATOM 715 O O . ILE A 1 87 ? -3.504 15.814 5.697 1.00 92.25 87 ILE A O 1
ATOM 719 N N . SER A 1 88 ? -2.803 14.377 4.133 1.00 92.94 88 SER A N 1
ATOM 720 C CA . SER A 1 88 ? -3.357 15.168 3.031 1.00 92.94 88 SER A CA 1
ATOM 721 C C . SER A 1 88 ? -4.888 15.080 2.969 1.00 92.94 88 SER A C 1
ATOM 723 O O . SER A 1 88 ? -5.483 14.050 3.294 1.00 92.94 88 SER A O 1
ATOM 725 N N . SER A 1 89 ? -5.550 16.125 2.459 1.00 93.75 89 SER A N 1
ATOM 726 C CA . SER A 1 89 ? -7.013 16.123 2.280 1.00 93.75 89 SER A CA 1
ATOM 727 C C . SER A 1 89 ? -7.499 14.986 1.378 1.00 93.75 89 SER A C 1
ATOM 729 O O . SER A 1 89 ? -8.556 14.413 1.627 1.00 93.75 89 SER A O 1
ATOM 731 N N . LYS A 1 90 ? -6.717 14.634 0.348 1.00 92.69 90 LYS A N 1
ATOM 732 C CA . LYS A 1 90 ? -7.020 13.530 -0.576 1.00 92.69 90 LYS A CA 1
ATOM 733 C C . LYS A 1 90 ? -6.970 12.180 0.136 1.00 92.69 90 LYS A C 1
ATOM 735 O O . LYS A 1 90 ? -7.853 11.345 -0.026 1.00 92.69 90 LYS A O 1
ATOM 740 N N . GLU A 1 91 ? -5.948 11.978 0.955 1.00 93.00 91 GLU A N 1
ATOM 741 C CA . GLU A 1 91 ? -5.789 10.746 1.716 1.00 93.00 91 GLU A CA 1
ATOM 742 C C . GLU A 1 91 ? -6.859 10.603 2.802 1.00 93.00 91 GLU A C 1
ATOM 744 O O . GLU A 1 91 ? -7.488 9.552 2.904 1.00 93.00 91 GLU A O 1
ATOM 749 N N . SER A 1 92 ? -7.147 11.685 3.531 1.00 95.88 92 SER A N 1
ATOM 750 C CA . SER A 1 92 ? -8.257 11.734 4.485 1.00 95.88 92 SER A CA 1
ATOM 751 C C . SER A 1 92 ? -9.599 11.435 3.808 1.00 95.88 92 SER A C 1
ATOM 753 O O . SER A 1 92 ? -10.383 10.636 4.322 1.00 95.88 92 SER A O 1
ATOM 755 N N . TYR A 1 93 ? -9.854 12.005 2.624 1.00 96.31 93 TYR A N 1
ATOM 756 C CA . TYR A 1 93 ? -11.050 11.704 1.835 1.00 96.31 93 TYR A CA 1
ATOM 757 C C . TYR A 1 93 ? -11.153 10.208 1.505 1.00 96.31 93 TYR A C 1
ATOM 759 O O . TYR A 1 93 ? -12.175 9.596 1.807 1.00 96.31 93 TYR A O 1
ATOM 767 N N . ASN A 1 94 ? -10.094 9.602 0.957 1.00 95.31 94 ASN A N 1
ATOM 768 C CA . ASN A 1 94 ? -10.099 8.190 0.566 1.00 95.31 94 ASN A CA 1
ATOM 769 C C . ASN A 1 94 ? -10.309 7.247 1.759 1.00 95.31 94 ASN A C 1
ATOM 771 O O . ASN A 1 94 ? -11.105 6.312 1.660 1.00 95.31 94 ASN A O 1
ATOM 775 N N . ILE A 1 95 ? -9.672 7.519 2.904 1.00 96.56 95 ILE A N 1
ATOM 776 C CA . ILE A 1 95 ? -9.871 6.718 4.121 1.00 96.56 95 ILE A CA 1
ATOM 777 C C . ILE A 1 95 ? -11.319 6.844 4.608 1.00 96.56 95 ILE A C 1
ATOM 779 O O . ILE A 1 95 ? -11.987 5.831 4.822 1.00 96.56 95 ILE A O 1
ATOM 783 N N . ASN A 1 96 ? -11.834 8.071 4.736 1.00 97.19 96 ASN A N 1
ATOM 784 C CA . ASN A 1 96 ? -13.212 8.298 5.174 1.00 97.19 96 ASN A CA 1
ATOM 785 C C . ASN A 1 96 ? -14.220 7.647 4.221 1.00 97.19 96 ASN A C 1
ATOM 787 O O . ASN A 1 96 ? -15.207 7.060 4.665 1.00 97.19 96 ASN A O 1
ATOM 791 N N . LYS A 1 97 ? -13.958 7.685 2.910 1.00 97.06 97 LYS A N 1
ATOM 792 C CA . LYS A 1 97 ? -14.810 7.036 1.917 1.00 97.06 97 LYS A CA 1
ATOM 793 C C . LYS A 1 97 ? -14.774 5.517 2.029 1.00 97.06 97 LYS A C 1
ATOM 795 O O . LYS A 1 97 ? -15.827 4.884 1.949 1.00 97.06 97 LYS A O 1
ATOM 800 N N . ALA A 1 98 ? -13.603 4.931 2.268 1.00 95.94 98 ALA A N 1
ATOM 801 C CA . ALA A 1 98 ? -13.453 3.496 2.482 1.00 95.94 98 ALA A CA 1
ATOM 802 C C . ALA A 1 98 ? -14.188 3.010 3.742 1.00 95.94 98 ALA A C 1
ATOM 804 O O . ALA A 1 98 ? -14.781 1.931 3.722 1.00 95.94 98 ALA A O 1
ATOM 805 N N . ILE A 1 99 ? -14.200 3.818 4.808 1.00 96.94 99 ILE A N 1
ATOM 806 C CA . ILE A 1 99 ? -14.990 3.554 6.020 1.00 96.94 99 ILE A CA 1
ATOM 807 C C . ILE A 1 99 ? -16.490 3.671 5.709 1.00 96.94 99 ILE A C 1
ATOM 809 O O . ILE A 1 99 ? -17.249 2.739 5.963 1.00 96.94 99 ILE A O 1
ATOM 813 N N . GLN A 1 100 ? -16.919 4.779 5.093 1.00 97.00 100 GLN A N 1
ATOM 814 C CA . GLN A 1 100 ? -18.328 5.049 4.772 1.00 97.00 100 GLN A CA 1
ATOM 815 C C . GLN A 1 100 ? -18.956 3.959 3.890 1.00 97.00 100 GLN A C 1
ATOM 817 O O . GLN A 1 100 ? -20.126 3.623 4.047 1.00 97.00 100 GLN A O 1
ATOM 822 N N . THR A 1 101 ? -18.187 3.429 2.940 1.00 95.06 101 THR A N 1
ATOM 823 C CA . THR A 1 101 ? -18.638 2.400 1.989 1.00 95.06 101 THR A CA 1
ATOM 824 C C . THR A 1 101 ? -18.469 0.973 2.516 1.00 95.06 101 THR A C 1
ATOM 826 O O . THR A 1 101 ? -18.857 0.024 1.839 1.00 95.06 101 THR A O 1
ATOM 829 N N . GLY A 1 102 ? -17.913 0.795 3.720 1.00 94.38 102 GLY A N 1
ATOM 830 C CA . GLY A 1 102 ? -17.731 -0.514 4.352 1.00 94.38 102 GLY A CA 1
ATOM 831 C C . GLY A 1 102 ? -16.586 -1.358 3.779 1.00 94.38 102 GLY A C 1
ATOM 832 O O . GLY A 1 102 ? -16.468 -2.535 4.118 1.00 94.38 102 GLY A O 1
ATOM 833 N N . VAL A 1 103 ? -15.719 -0.781 2.940 1.00 93.38 103 VAL A N 1
ATOM 834 C CA . VAL A 1 103 ? -14.511 -1.447 2.411 1.00 93.38 103 VAL A CA 1
ATOM 835 C C . VAL A 1 103 ? -13.551 -1.817 3.549 1.00 93.38 103 VAL A C 1
ATOM 837 O O . VAL A 1 103 ? -12.913 -2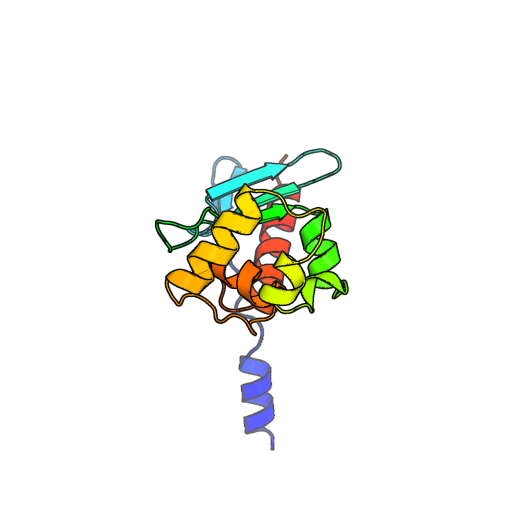.884 3.552 1.00 93.38 103 VAL A O 1
ATOM 840 N N . VAL A 1 104 ? -13.467 -0.936 4.546 1.00 95.12 104 VAL A N 1
ATOM 841 C CA . VAL A 1 104 ? -12.729 -1.129 5.797 1.00 95.12 104 VAL A CA 1
ATOM 842 C C . VAL A 1 104 ? -13.568 -0.675 6.987 1.00 95.12 104 VAL A C 1
ATOM 844 O O . VAL A 1 104 ? -14.548 0.048 6.838 1.00 95.12 104 VAL A O 1
ATOM 847 N N . LYS A 1 105 ? -13.167 -1.112 8.179 1.00 97.31 105 LYS A N 1
ATOM 848 C CA . LYS A 1 105 ? -13.696 -0.630 9.457 1.00 97.31 105 LYS A CA 1
ATOM 849 C C . LYS A 1 105 ? -12.725 0.376 10.072 1.00 97.31 105 LYS A C 1
ATOM 851 O O . LYS A 1 105 ? -11.549 0.383 9.719 1.00 97.31 105 LYS A O 1
ATOM 856 N N . GLU A 1 106 ? -13.195 1.169 11.025 1.00 97.44 106 GLU A N 1
ATOM 857 C CA . GLU A 1 106 ? -12.383 2.161 11.750 1.00 97.44 106 GLU A CA 1
ATOM 858 C C . GLU A 1 106 ? -11.150 1.565 12.455 1.00 97.44 106 GLU A C 1
ATOM 860 O O . GLU A 1 106 ? -10.103 2.204 12.537 1.00 97.44 106 GLU A O 1
ATOM 865 N N . ASP A 1 107 ? -11.256 0.322 12.925 1.00 97.69 107 ASP A N 1
ATOM 866 C CA . ASP A 1 107 ? -10.191 -0.435 13.591 1.00 97.69 107 ASP A CA 1
ATOM 867 C C . ASP A 1 107 ? -9.277 -1.195 12.612 1.00 97.69 107 ASP A C 1
ATOM 869 O O . ASP A 1 107 ? -8.360 -1.903 13.026 1.00 97.69 107 ASP A O 1
ATOM 873 N N . THR A 1 108 ? -9.499 -1.061 11.300 1.00 97.00 108 THR A N 1
ATOM 874 C CA . THR A 1 108 ? -8.636 -1.688 10.292 1.00 97.00 108 THR A CA 1
ATOM 875 C C . THR A 1 108 ? -7.243 -1.075 10.348 1.00 97.00 108 THR A C 1
ATOM 877 O O . THR A 1 108 ? -7.097 0.144 10.360 1.00 97.00 108 THR A O 1
ATOM 880 N N . ILE A 1 109 ? -6.211 -1.919 10.334 1.00 97.19 109 ILE A N 1
ATOM 881 C CA . ILE A 1 109 ? -4.815 -1.479 10.283 1.00 97.19 109 ILE A CA 1
ATOM 882 C C . ILE A 1 109 ? -4.537 -0.754 8.960 1.00 97.19 109 ILE A C 1
ATOM 884 O O . ILE A 1 109 ? -4.922 -1.226 7.888 1.00 97.19 109 ILE A O 1
ATOM 888 N N . TYR A 1 110 ? -3.835 0.378 9.023 1.00 96.38 110 TYR A N 1
ATOM 889 C CA . TYR A 1 110 ? -3.567 1.252 7.883 1.00 96.38 110 TYR A CA 1
ATOM 890 C C . TYR A 1 110 ? -2.836 0.520 6.748 1.00 96.38 110 TYR A C 1
ATOM 892 O O . TYR A 1 110 ? -3.189 0.694 5.584 1.00 96.38 110 TYR A O 1
ATOM 900 N N . ALA A 1 111 ? -1.901 -0.388 7.057 1.00 96.31 111 ALA A N 1
ATOM 901 C CA . ALA A 1 111 ? -1.280 -1.249 6.046 1.00 96.31 111 ALA A CA 1
ATOM 902 C C . ALA A 1 111 ? -2.279 -2.115 5.261 1.00 96.31 111 ALA A C 1
ATOM 904 O O . ALA A 1 111 ? -2.105 -2.328 4.060 1.00 96.31 111 ALA A O 1
ATOM 905 N N . ASP A 1 112 ? -3.302 -2.645 5.933 1.00 94.62 112 ASP A N 1
ATOM 906 C CA . ASP A 1 112 ? -4.306 -3.501 5.302 1.00 94.62 112 ASP A CA 1
ATOM 907 C C . ASP A 1 112 ? -5.330 -2.675 4.521 1.00 94.62 112 ASP A C 1
ATOM 909 O O . ASP A 1 112 ? -5.739 -3.092 3.436 1.00 94.62 112 ASP A O 1
ATOM 913 N N . TYR A 1 113 ? -5.687 -1.481 5.009 1.00 95.12 113 TYR A N 1
ATOM 914 C CA . TYR A 1 113 ? -6.401 -0.482 4.208 1.00 95.12 113 TYR A CA 1
ATOM 915 C C . TYR A 1 113 ? -5.632 -0.168 2.918 1.00 95.12 113 TYR A C 1
ATOM 917 O O . TYR A 1 113 ? -6.183 -0.307 1.829 1.00 95.12 113 TYR A O 1
ATOM 925 N N . PHE A 1 114 ? -4.346 0.166 3.034 1.00 95.25 114 PHE A N 1
ATOM 926 C CA . PHE A 1 114 ? -3.504 0.539 1.902 1.00 95.25 114 PHE A CA 1
ATOM 927 C C . PHE A 1 114 ? -3.362 -0.604 0.885 1.00 95.25 114 PHE A C 1
ATOM 929 O O . PHE A 1 114 ? -3.416 -0.392 -0.325 1.00 95.25 114 PHE A O 1
ATOM 936 N N . ALA A 1 115 ? -3.240 -1.849 1.353 1.00 94.38 115 ALA A N 1
ATOM 937 C CA . ALA A 1 115 ? -3.241 -3.010 0.468 1.00 94.38 115 ALA A CA 1
ATOM 938 C C . ALA A 1 115 ? -4.569 -3.175 -0.283 1.00 94.38 115 ALA A C 1
ATOM 940 O O . ALA A 1 115 ? -4.552 -3.407 -1.493 1.00 94.38 115 ALA A O 1
ATOM 941 N N . LYS A 1 116 ? -5.705 -3.012 0.406 1.00 92.50 116 LYS A N 1
ATOM 942 C CA . LYS A 1 116 ? -7.038 -3.100 -0.204 1.00 92.50 116 LYS A CA 1
ATOM 943 C C . LYS A 1 116 ? -7.264 -2.029 -1.263 1.00 92.50 116 LYS A C 1
ATOM 945 O O . LYS A 1 116 ? -7.808 -2.349 -2.317 1.00 92.50 116 LYS A O 1
ATOM 950 N N . THR A 1 117 ? -6.838 -0.790 -1.021 1.00 90.62 117 THR A N 1
ATOM 951 C CA . THR A 1 117 ? -6.946 0.295 -2.012 1.00 90.62 117 THR A CA 1
ATOM 952 C C . THR A 1 117 ? -5.968 0.133 -3.174 1.00 90.62 117 THR A C 1
ATOM 954 O O . THR A 1 117 ? -6.204 0.659 -4.251 1.00 90.62 117 THR A O 1
ATOM 957 N N . CYS A 1 118 ? -4.920 -0.676 -3.021 1.00 91.81 118 CYS A N 1
ATOM 958 C CA . CYS A 1 118 ? -4.104 -1.149 -4.141 1.00 91.81 118 CYS A CA 1
ATOM 959 C C . CYS A 1 118 ? -4.694 -2.394 -4.844 1.00 91.81 118 CYS A C 1
ATOM 961 O O . CYS A 1 118 ? -4.031 -2.989 -5.691 1.00 91.81 118 CYS A O 1
ATOM 963 N N . GLY A 1 119 ? -5.898 -2.848 -4.475 1.00 89.44 119 GLY A N 1
ATOM 964 C CA . GLY A 1 119 ? -6.534 -4.031 -5.065 1.00 89.44 119 GLY A CA 1
ATOM 965 C C . GLY A 1 119 ? -5.962 -5.375 -4.590 1.00 89.44 119 GLY A C 1
ATOM 966 O O . GLY A 1 119 ? -6.142 -6.387 -5.267 1.00 89.44 119 GLY A O 1
ATOM 967 N N . PHE A 1 120 ? -5.273 -5.410 -3.444 1.00 90.31 120 PHE A N 1
ATOM 968 C CA . PHE A 1 120 ? -4.699 -6.626 -2.857 1.00 90.31 120 PHE A CA 1
ATOM 969 C C . PHE A 1 120 ? -5.389 -7.020 -1.552 1.00 90.31 120 PHE A C 1
ATOM 971 O O . PHE A 1 120 ? -5.939 -6.191 -0.829 1.00 90.31 120 PHE A O 1
ATOM 978 N N . LYS A 1 121 ? -5.321 -8.308 -1.194 1.00 87.81 121 LYS A N 1
ATOM 979 C CA . LYS A 1 121 ? -5.994 -8.816 0.008 1.00 87.81 121 LYS A CA 1
ATOM 980 C C . LYS A 1 121 ? -5.364 -8.312 1.308 1.00 87.81 121 LYS A C 1
ATOM 982 O O . LYS A 1 121 ? -6.059 -8.193 2.313 1.00 87.81 121 LYS A O 1
ATOM 987 N N . ASN A 1 122 ? -4.045 -8.126 1.321 1.00 88.62 122 ASN A N 1
ATOM 988 C CA . ASN A 1 122 ? -3.270 -7.759 2.508 1.00 88.62 122 ASN A CA 1
ATOM 989 C C . ASN A 1 122 ? -1.892 -7.196 2.134 1.00 88.62 122 ASN A C 1
ATOM 991 O O . ASN A 1 122 ? -1.428 -7.347 0.998 1.00 88.62 122 ASN A O 1
ATOM 995 N N . LYS A 1 123 ? -1.199 -6.617 3.125 1.00 92.38 123 LYS A N 1
ATOM 996 C CA . LYS A 1 123 ? 0.164 -6.076 2.973 1.00 92.38 123 LYS A CA 1
ATOM 997 C C . LYS A 1 123 ? 1.141 -7.066 2.328 1.00 92.38 123 LYS A C 1
ATOM 999 O O . LYS A 1 123 ? 1.948 -6.677 1.487 1.00 92.38 123 LYS A O 1
ATOM 1004 N N . LYS A 1 124 ? 1.095 -8.347 2.716 1.00 91.62 124 LYS A N 1
ATOM 1005 C CA . LYS A 1 124 ? 2.034 -9.368 2.217 1.00 91.62 124 LYS A CA 1
ATOM 1006 C C . LYS A 1 124 ? 1.899 -9.552 0.708 1.00 91.62 124 LYS A C 1
ATOM 1008 O O . LYS A 1 124 ? 2.909 -9.679 0.021 1.00 91.62 124 LYS A O 1
ATOM 1013 N N . GLU A 1 125 ? 0.672 -9.576 0.201 1.00 90.38 125 GLU A N 1
ATOM 1014 C CA . GLU A 1 125 ? 0.404 -9.682 -1.227 1.00 90.38 125 GLU A CA 1
ATOM 1015 C C . GLU A 1 125 ? 0.868 -8.424 -1.970 1.00 90.38 125 GLU A C 1
ATOM 1017 O O . GLU A 1 125 ? 1.669 -8.547 -2.897 1.00 90.38 125 GLU A O 1
ATOM 1022 N N . LEU A 1 126 ? 0.489 -7.233 -1.494 1.00 92.62 126 LEU A N 1
ATOM 1023 C CA . LEU A 1 126 ? 0.937 -5.958 -2.065 1.00 92.62 126 LEU A CA 1
ATOM 1024 C C . LEU A 1 126 ? 2.468 -5.890 -2.192 1.00 92.62 126 LEU A C 1
ATOM 1026 O O . LEU A 1 126 ? 2.984 -5.591 -3.269 1.00 92.62 126 LEU A O 1
ATOM 1030 N N . LEU A 1 127 ? 3.209 -6.208 -1.124 1.00 94.25 127 LEU A N 1
ATOM 1031 C CA . LEU A 1 127 ? 4.676 -6.191 -1.141 1.00 94.25 127 LEU A CA 1
ATOM 1032 C C . LEU A 1 127 ? 5.246 -7.187 -2.157 1.00 94.25 127 LEU A C 1
ATOM 1034 O O . LEU A 1 127 ? 6.185 -6.866 -2.885 1.00 94.25 127 LEU A O 1
ATOM 1038 N N . LYS A 1 128 ? 4.664 -8.390 -2.237 1.00 91.38 128 LYS A N 1
ATOM 1039 C CA . LYS A 1 128 ? 5.101 -9.441 -3.165 1.00 91.38 128 LYS A CA 1
ATOM 1040 C C . LYS A 1 128 ? 4.959 -8.992 -4.624 1.00 91.38 128 LYS A C 1
ATOM 1042 O O . LYS A 1 128 ? 5.892 -9.177 -5.402 1.00 91.38 128 LYS A O 1
ATOM 1047 N N . TYR A 1 129 ? 3.818 -8.399 -4.985 1.00 90.06 129 TYR A N 1
ATOM 1048 C CA . TYR A 1 129 ? 3.570 -7.893 -6.338 1.00 90.06 129 TYR A CA 1
ATOM 1049 C C . TYR A 1 129 ? 4.387 -6.634 -6.637 1.00 90.06 129 TYR A C 1
ATOM 1051 O O . TYR A 1 129 ? 5.031 -6.571 -7.679 1.00 90.06 129 TYR A O 1
ATOM 1059 N N . THR A 1 130 ? 4.454 -5.678 -5.708 1.00 92.44 130 THR A N 1
ATOM 1060 C CA . THR A 1 130 ? 5.245 -4.446 -5.884 1.00 92.44 130 THR A CA 1
ATOM 1061 C C . THR A 1 130 ? 6.718 -4.753 -6.132 1.00 92.44 130 THR A C 1
ATOM 1063 O O . THR A 1 130 ? 7.303 -4.217 -7.070 1.00 92.44 130 THR A O 1
ATOM 1066 N N . LYS A 1 131 ? 7.309 -5.670 -5.352 1.00 92.44 131 LYS A N 1
ATOM 1067 C CA . LYS A 1 131 ? 8.702 -6.096 -5.536 1.00 92.44 131 LYS A CA 1
ATOM 1068 C C . LYS A 1 131 ? 8.957 -6.583 -6.959 1.00 92.44 131 LYS A C 1
ATOM 1070 O O . LYS A 1 131 ? 9.910 -6.159 -7.603 1.00 92.44 131 LYS A O 1
ATOM 1075 N N . ALA A 1 132 ? 8.093 -7.461 -7.449 1.00 88.31 132 ALA A N 1
ATOM 1076 C CA . ALA A 1 132 ? 8.259 -8.034 -8.771 1.00 88.31 132 ALA A CA 1
ATOM 1077 C C . ALA A 1 132 ? 8.023 -6.984 -9.880 1.00 88.31 132 ALA A C 1
ATOM 1079 O O . ALA A 1 132 ? 8.749 -6.985 -10.873 1.00 88.31 132 ALA A O 1
ATOM 1080 N N . VAL A 1 133 ? 7.089 -6.036 -9.703 1.00 88.12 133 VAL A N 1
ATOM 1081 C CA . VAL A 1 133 ? 6.920 -4.889 -10.620 1.00 88.12 133 VAL A CA 1
ATOM 1082 C C . VAL A 1 133 ? 8.191 -4.031 -10.667 1.00 88.12 133 VAL A C 1
ATOM 1084 O O . VAL A 1 133 ? 8.649 -3.678 -11.753 1.00 88.12 133 VAL A O 1
ATOM 1087 N N . PHE A 1 134 ? 8.806 -3.743 -9.516 1.00 89.81 134 PHE A N 1
ATOM 1088 C CA . PHE A 1 134 ? 10.065 -2.994 -9.445 1.00 89.81 134 PHE A CA 1
ATOM 1089 C C . PHE A 1 134 ? 11.227 -3.714 -10.136 1.00 89.81 134 PHE A C 1
ATOM 1091 O O . PHE A 1 134 ? 11.987 -3.069 -10.853 1.00 89.81 134 PHE A O 1
ATOM 1098 N N . GLU A 1 135 ? 11.363 -5.028 -9.944 1.00 87.69 135 GLU A N 1
ATOM 1099 C CA . GLU A 1 135 ? 12.389 -5.840 -10.614 1.00 87.69 135 GLU A CA 1
ATOM 1100 C C . GLU A 1 135 ? 12.199 -5.867 -12.135 1.00 87.69 135 GLU A C 1
ATOM 1102 O O . GLU A 1 135 ? 13.175 -5.914 -12.884 1.00 87.69 135 GLU A O 1
ATOM 1107 N N . LEU A 1 136 ? 10.950 -5.847 -12.607 1.00 83.44 136 LEU A N 1
ATOM 1108 C CA . LEU A 1 136 ? 10.645 -5.802 -14.033 1.00 83.44 136 LEU A CA 1
ATOM 1109 C C . LEU A 1 136 ? 10.961 -4.424 -14.630 1.00 83.44 136 LEU A C 1
ATOM 1111 O O . LEU A 1 136 ? 11.588 -4.359 -15.683 1.00 83.44 136 LEU A O 1
ATOM 1115 N N . ALA A 1 137 ? 10.615 -3.342 -13.927 1.00 83.12 137 ALA A N 1
ATOM 1116 C CA . ALA A 1 137 ? 10.965 -1.975 -14.323 1.00 83.12 137 ALA A CA 1
ATOM 1117 C C . ALA A 1 137 ? 12.490 -1.747 -14.372 1.00 83.12 137 ALA A C 1
ATOM 1119 O O . ALA A 1 137 ? 12.990 -0.987 -15.198 1.00 83.12 137 ALA A O 1
ATOM 1120 N N . ASP A 1 138 ? 13.272 -2.420 -13.523 1.00 83.94 138 ASP A N 1
ATOM 1121 C CA . ASP 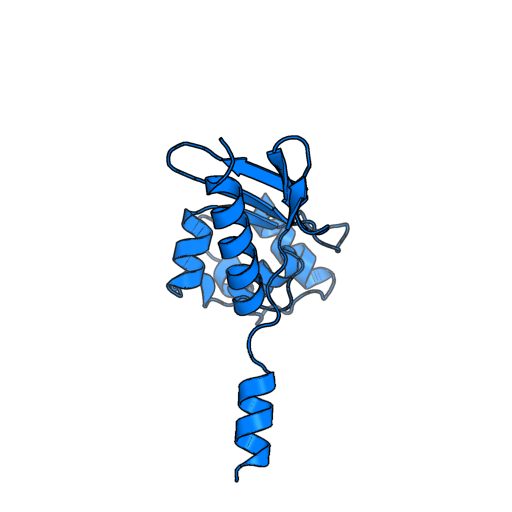A 1 138 ? 14.738 -2.322 -13.567 1.00 83.94 138 ASP A CA 1
ATOM 1122 C C . ASP A 1 138 ? 15.353 -2.955 -14.815 1.00 83.94 138 ASP A C 1
ATOM 1124 O O . ASP A 1 138 ? 16.396 -2.493 -15.274 1.00 83.94 138 ASP A O 1
ATOM 1128 N N . LYS A 1 139 ? 14.702 -3.979 -15.376 1.00 78.31 139 LYS A N 1
ATOM 1129 C CA . LYS A 1 139 ? 15.140 -4.655 -16.606 1.00 78.31 139 LYS A CA 1
ATOM 1130 C C . LYS A 1 139 ? 14.817 -3.864 -17.871 1.00 78.31 139 LYS A C 1
ATOM 1132 O O . LYS A 1 139 ? 15.401 -4.150 -18.915 1.00 78.31 139 LYS A O 1
ATOM 1137 N N . GLU A 1 140 ? 13.892 -2.915 -17.784 1.00 68.38 140 GLU A N 1
ATOM 1138 C CA . GLU A 1 140 ? 13.597 -1.981 -18.864 1.00 68.38 140 GLU A CA 1
ATOM 1139 C C . GLU A 1 140 ? 14.794 -1.037 -19.060 1.00 68.38 140 GLU A C 1
ATOM 1141 O O . GLU A 1 140 ? 15.293 -0.439 -18.095 1.00 68.38 140 GLU A O 1
ATOM 1146 N N . LYS A 1 141 ? 15.289 -1.001 -20.302 1.00 57.25 141 LYS A N 1
ATOM 1147 C CA . LYS A 1 141 ? 16.435 -0.198 -20.740 1.00 57.25 141 LYS A CA 1
ATOM 1148 C C . LYS A 1 141 ? 16.018 1.221 -21.079 1.00 57.25 141 LYS A C 1
ATOM 1150 O O . LYS A 1 141 ? 14.994 1.362 -21.779 1.00 57.25 141 LYS A O 1
#

Nearest PDB structures (foldseek):
  6ibe-assembly1_A  TM=7.352E-01  e=1.235E+00  Homo sapiens
  1jic-assembly1_A  TM=5.815E-01  e=8.091E-01  Saccharolobus solfataricus
  5zau-assembly1_B  TM=4.487E-01  e=4.695E-01  Saccharolobus solfataricus
  1bnz-assembly1_A  TM=4.206E-01  e=7.616E-01  Sulfolobus acidocaldarius

pLDDT: mean 83.61, std 18.06, range [31.69, 98.06]

Solvent-accessible surface area (backbone atoms only — not comparable to full-atom values): 8015 Å² total; per-residue (Å²): 120,65,69,63,52,50,53,62,52,65,67,54,71,73,77,77,71,39,52,49,72,46,99,85,63,47,79,43,62,38,90,49,53,71,46,76,49,80,54,100,91,45,42,39,38,32,19,42,37,91,48,91,85,40,65,59,23,74,45,36,52,67,55,49,51,38,62,73,69,62,36,70,74,45,70,27,28,44,56,60,50,68,67,45,91,84,63,50,72,68,56,52,47,35,53,52,44,33,42,75,71,60,80,40,56,63,80,36,37,33,36,41,52,51,13,42,37,34,57,27,93,28,47,70,53,38,53,57,50,50,52,45,44,52,58,51,58,67,70,50,128

Secondary structure (DSSP, 8-state):
-HHHHHHHHHTS------EEE-TTS-EEE-TTEEEEEE-SS-EEEEEP-S-TTSPPEEEEHHHHHHHHTT-GGGGSBHHHHHTSTT--HHHHHHHHHHHHTTSS-TTSBHHHHHHHHTT-SSHHHHHHHHHHHHHHHHH--

Radius of gyration: 16.96 Å; Cα contacts (8 Å, |Δi|>4): 179; chains: 1; bounding box: 36×53×43 Å

Sequence (141 aa):
MIIAVIFAIIMIFKPVNVGKINKEGKAEYIERVANVTKYPDKKIVEFKNDYELIDNGIITTEIYEKLKNNDNIYNLTVTEYLRLRDISSKESYNINKAIQTGVVKEDTIYADYFAKTCGFKNKKELLKYTKAVFELADKEK